Protein AF-A0A3D2IF43-F1 (afdb_monomer_lite)

Structure (mmCIF, N/CA/C/O backbone):
data_AF-A0A3D2IF43-F1
#
_entry.id   AF-A0A3D2IF43-F1
#
loop_
_atom_site.group_PDB
_atom_site.id
_atom_site.type_symbol
_atom_site.label_atom_id
_atom_site.label_alt_id
_atom_site.label_comp_id
_atom_site.label_asym_id
_atom_site.label_entity_id
_atom_site.label_seq_id
_atom_site.pdbx_PDB_ins_code
_atom_site.Cartn_x
_atom_site.Cartn_y
_atom_site.Cartn_z
_atom_site.occupancy
_atom_site.B_iso_or_equiv
_atom_site.auth_seq_id
_atom_site.auth_comp_id
_atom_site.auth_asym_id
_atom_site.auth_atom_id
_atom_site.pdbx_PDB_model_num
ATOM 1 N N . GLU A 1 1 ? 1.131 -8.166 -17.217 1.00 81.56 1 GLU A N 1
ATOM 2 C CA . GLU A 1 1 ? 0.612 -7.648 -15.934 1.00 81.56 1 GLU A CA 1
ATOM 3 C C . GLU A 1 1 ? 1.090 -8.494 -14.748 1.00 81.56 1 GLU A C 1
ATOM 5 O O . GLU A 1 1 ? 0.450 -8.512 -13.712 1.00 81.56 1 GLU A O 1
ATOM 10 N N . GLU A 1 2 ? 2.214 -9.204 -14.879 1.00 94.12 2 GLU A N 1
ATOM 11 C CA . GLU A 1 2 ? 2.720 -10.092 -13.829 1.00 94.12 2 GLU A CA 1
ATOM 12 C C . GLU A 1 2 ? 3.811 -9.382 -13.026 1.00 94.12 2 GLU A C 1
ATOM 14 O O . GLU A 1 2 ? 4.663 -8.706 -13.612 1.00 94.12 2 GLU A O 1
ATOM 19 N N . GLU A 1 3 ? 3.775 -9.551 -11.704 1.00 95.81 3 GLU A N 1
ATOM 20 C CA . GLU A 1 3 ? 4.808 -9.088 -10.784 1.00 95.81 3 GLU A CA 1
ATOM 21 C C . GLU A 1 3 ? 5.384 -10.268 -9.976 1.00 95.81 3 GLU A C 1
ATOM 23 O O . GLU A 1 3 ? 4.608 -11.064 -9.443 1.00 95.81 3 GLU A O 1
ATOM 28 N N . PRO A 1 4 ? 6.724 -10.382 -9.850 1.00 95.56 4 PRO A N 1
ATOM 29 C CA . PRO A 1 4 ? 7.733 -9.517 -10.467 1.00 95.56 4 PRO A CA 1
ATOM 30 C C . PRO A 1 4 ? 7.711 -9.625 -11.998 1.00 95.56 4 PRO A C 1
ATOM 32 O O . PRO A 1 4 ? 7.331 -10.653 -12.552 1.00 95.56 4 PRO A O 1
ATOM 35 N N . LEU A 1 5 ? 8.116 -8.557 -12.691 1.00 97.06 5 LEU A N 1
ATOM 36 C CA . LEU A 1 5 ? 8.103 -8.552 -14.153 1.00 97.06 5 LEU A CA 1
ATOM 37 C C . LEU A 1 5 ? 9.002 -9.686 -14.689 1.00 97.06 5 LEU A C 1
ATOM 39 O O . LEU A 1 5 ? 10.184 -9.716 -14.326 1.00 97.06 5 LEU A O 1
ATOM 43 N N . PRO A 1 6 ? 8.502 -10.580 -15.570 1.00 96.81 6 PRO A N 1
ATOM 44 C CA . PRO A 1 6 ? 9.288 -11.695 -16.091 1.00 96.81 6 PRO A CA 1
ATOM 45 C C . PRO A 1 6 ? 10.628 -11.242 -16.677 1.00 96.81 6 PRO A C 1
ATOM 47 O O . PRO A 1 6 ? 10.715 -10.221 -17.363 1.00 96.81 6 PRO A O 1
ATOM 50 N N . SER A 1 7 ? 11.694 -12.002 -16.430 1.00 94.75 7 SER A N 1
ATOM 51 C CA . SER A 1 7 ? 13.059 -11.629 -16.836 1.00 94.75 7 SER A CA 1
ATOM 52 C C . SER A 1 7 ? 13.246 -11.553 -18.355 1.00 94.75 7 SER A C 1
ATOM 54 O O . SER A 1 7 ? 14.084 -10.799 -18.841 1.00 94.75 7 SER A O 1
ATOM 56 N N . ASN A 1 8 ? 12.435 -12.286 -19.120 1.00 95.31 8 ASN A N 1
ATOM 57 C CA . ASN A 1 8 ? 12.414 -12.256 -20.584 1.00 95.31 8 ASN A CA 1
ATOM 58 C C . ASN A 1 8 ? 11.499 -11.159 -21.165 1.00 95.31 8 ASN A C 1
ATOM 60 O O . ASN A 1 8 ? 11.326 -11.088 -22.384 1.00 95.31 8 ASN A O 1
ATOM 64 N N . HIS A 1 9 ? 10.899 -10.306 -20.329 1.00 96.62 9 HIS A N 1
ATOM 65 C CA . HIS A 1 9 ? 9.979 -9.277 -20.795 1.00 96.62 9 HIS A CA 1
ATOM 66 C C . HIS A 1 9 ? 10.702 -8.196 -21.615 1.00 96.62 9 HIS A C 1
ATOM 68 O O . HIS A 1 9 ? 11.731 -7.655 -21.210 1.00 96.62 9 HIS A O 1
ATOM 74 N N . LEU A 1 10 ? 10.115 -7.808 -22.754 1.00 95.94 10 LEU A N 1
ATOM 75 C CA . LEU A 1 10 ? 10.725 -6.881 -23.720 1.00 95.94 10 LEU A CA 1
ATOM 76 C C . LEU A 1 10 ? 11.057 -5.500 -23.142 1.00 95.94 10 LEU A C 1
ATOM 78 O O . LEU A 1 10 ? 11.875 -4.781 -23.711 1.00 95.94 10 LEU A O 1
ATOM 82 N N . PHE A 1 11 ? 10.409 -5.100 -22.047 1.00 96.88 11 PHE A N 1
ATOM 83 C CA . PHE A 1 11 ? 10.637 -3.790 -21.436 1.00 96.88 11 PHE A CA 1
ATOM 84 C C . PHE A 1 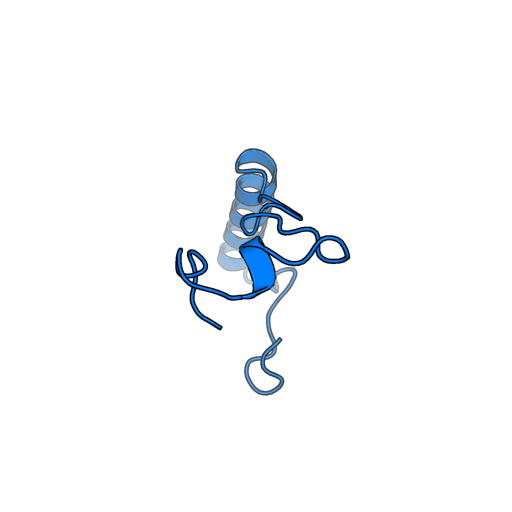11 ? 12.022 -3.657 -20.800 1.00 96.88 11 PHE A C 1
ATOM 86 O O . PHE A 1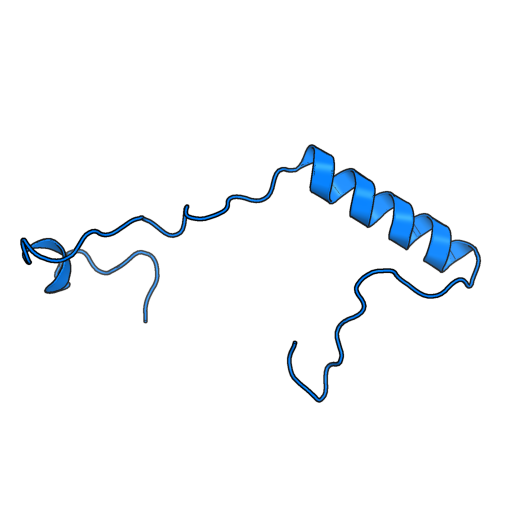 11 ? 12.552 -2.550 -20.820 1.00 96.88 11 PHE A O 1
ATOM 93 N N . TRP A 1 12 ? 12.643 -4.749 -20.334 1.00 96.44 12 TRP A N 1
ATOM 94 C CA . TRP A 1 12 ? 13.987 -4.696 -19.744 1.00 96.44 12 TRP A CA 1
ATOM 95 C C . TRP A 1 12 ? 15.044 -4.142 -20.710 1.00 96.44 12 TRP A C 1
ATOM 97 O O . TRP A 1 12 ? 15.966 -3.456 -20.286 1.00 96.44 12 TRP A O 1
ATOM 107 N N . ASN A 1 13 ? 14.878 -4.380 -22.015 1.00 95.31 13 ASN A N 1
ATOM 108 C CA . ASN A 1 13 ? 15.856 -4.025 -23.049 1.00 95.31 13 ASN A CA 1
ATOM 109 C C . ASN A 1 13 ? 15.444 -2.805 -23.896 1.00 95.31 13 ASN A C 1
ATOM 111 O O . ASN A 1 13 ? 15.949 -2.621 -25.005 1.00 95.31 13 ASN A O 1
ATOM 115 N N . ARG A 1 14 ? 14.501 -1.973 -23.426 1.00 97.06 14 ARG A N 1
ATOM 116 C CA . ARG A 1 14 ? 14.018 -0.786 -24.158 1.00 97.06 14 ARG A CA 1
ATOM 117 C C . ARG A 1 14 ? 14.577 0.513 -23.553 1.00 97.06 14 ARG A C 1
ATOM 119 O O . ARG A 1 14 ? 14.078 0.937 -22.518 1.00 97.06 14 ARG A O 1
ATOM 126 N N . PRO A 1 15 ? 15.499 1.230 -24.234 1.00 96.00 15 PRO A N 1
ATOM 127 C CA . PRO A 1 15 ? 16.185 2.409 -23.675 1.00 96.00 15 PRO A CA 1
ATOM 128 C C . PRO A 1 15 ? 15.287 3.591 -23.282 1.00 96.00 15 PRO A C 1
ATOM 130 O O . PRO A 1 15 ? 15.696 4.446 -22.509 1.00 96.00 15 PRO A O 1
ATOM 133 N N . LYS A 1 16 ? 14.074 3.672 -23.842 1.00 98.06 16 LYS A N 1
ATOM 134 C CA . LYS A 1 16 ? 13.094 4.731 -23.541 1.00 98.06 16 LYS A CA 1
ATOM 135 C C . LYS A 1 16 ? 12.146 4.367 -22.390 1.00 98.06 16 LYS A C 1
ATOM 137 O O . LYS A 1 16 ? 11.223 5.126 -22.117 1.00 98.06 16 LYS A O 1
ATOM 142 N N . ILE A 1 17 ? 12.322 3.198 -21.771 1.00 97.75 17 ILE A N 1
ATOM 143 C CA . ILE A 1 17 ? 11.490 2.707 -20.671 1.00 97.75 17 ILE A CA 1
ATOM 144 C C . ILE A 1 17 ? 12.348 2.634 -19.411 1.00 97.75 17 ILE A C 1
ATOM 146 O O . ILE A 1 17 ? 13.432 2.060 -19.422 1.00 97.75 17 ILE A O 1
ATOM 150 N N . MET A 1 18 ? 11.830 3.189 -18.319 1.00 96.75 18 MET A N 1
ATOM 151 C CA . MET A 1 18 ? 12.393 3.032 -16.983 1.00 96.75 18 MET A CA 1
ATOM 152 C C . MET A 1 18 ? 11.447 2.168 -16.152 1.00 96.75 18 MET A C 1
ATOM 154 O O . MET A 1 18 ? 10.249 2.438 -16.102 1.00 96.75 18 MET A O 1
ATOM 158 N N . ILE A 1 19 ? 11.985 1.126 -15.520 1.00 96.44 19 ILE A N 1
ATOM 159 C CA . ILE A 1 19 ? 11.224 0.182 -14.697 1.00 96.44 19 ILE A CA 1
ATOM 160 C C . ILE A 1 19 ? 11.625 0.398 -1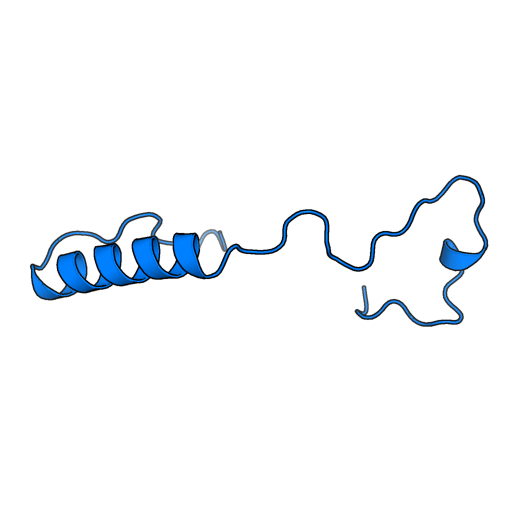3.242 1.00 96.44 19 ILE A C 1
ATOM 162 O O . ILE A 1 19 ? 12.808 0.346 -12.909 1.00 96.44 19 ILE A O 1
ATOM 166 N N . THR A 1 20 ? 10.641 0.608 -12.374 1.00 97.12 20 THR A N 1
ATOM 167 C CA . THR A 1 20 ? 10.812 0.532 -10.921 1.00 97.12 20 THR A CA 1
ATOM 168 C 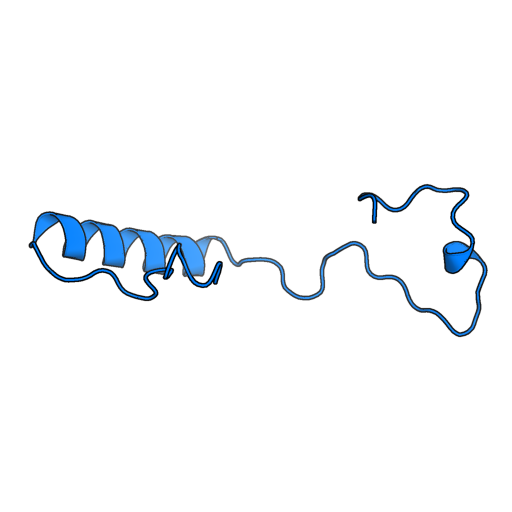C . THR A 1 20 ? 10.035 -0.686 -10.412 1.00 97.12 20 THR A C 1
ATOM 170 O O . THR A 1 20 ? 8.924 -0.930 -10.884 1.00 97.12 20 THR A O 1
ATOM 173 N N . PRO A 1 21 ? 10.592 -1.496 -9.494 1.00 96.56 21 PRO A N 1
ATOM 174 C CA . PRO A 1 21 ? 9.976 -2.751 -9.054 1.00 96.56 21 PRO A CA 1
ATOM 175 C C . PRO A 1 21 ? 8.842 -2.507 -8.046 1.00 96.56 21 PRO A C 1
ATOM 177 O O . PRO A 1 21 ? 8.937 -2.922 -6.898 1.00 96.56 21 PRO A O 1
ATOM 180 N N . HIS A 1 22 ? 7.799 -1.781 -8.458 1.00 97.06 22 HIS A N 1
ATOM 181 C CA . HIS A 1 22 ? 6.644 -1.443 -7.618 1.00 97.06 22 HIS A CA 1
ATOM 182 C C . HIS A 1 22 ? 7.033 -0.738 -6.300 1.00 97.06 22 HIS A C 1
ATOM 184 O O . HIS A 1 22 ? 6.514 -1.012 -5.224 1.00 97.06 22 HIS A O 1
ATOM 190 N N . ILE A 1 23 ? 7.959 0.217 -6.387 1.00 97.00 23 ILE A N 1
ATOM 191 C CA . ILE A 1 23 ? 8.452 0.996 -5.234 1.00 97.00 23 ILE A CA 1
ATOM 192 C C . ILE A 1 23 ? 8.165 2.494 -5.367 1.00 97.00 23 ILE A C 1
ATOM 194 O O . ILE A 1 23 ? 8.851 3.316 -4.768 1.00 97.00 23 ILE A O 1
ATOM 198 N N . ALA A 1 24 ? 7.170 2.874 -6.174 1.00 97.44 24 ALA A N 1
ATOM 199 C CA . ALA A 1 24 ? 6.811 4.281 -6.352 1.00 97.44 24 ALA A CA 1
ATOM 200 C C . ALA A 1 24 ? 6.333 4.928 -5.038 1.00 97.44 24 ALA A C 1
ATOM 202 O O . ALA A 1 24 ? 6.619 6.095 -4.786 1.00 97.44 24 ALA A O 1
ATOM 203 N N . ALA A 1 25 ? 5.638 4.157 -4.195 1.00 96.88 25 ALA A N 1
ATOM 204 C CA . ALA A 1 25 ? 5.198 4.573 -2.871 1.00 96.88 25 ALA A CA 1
ATOM 205 C C . ALA A 1 25 ? 5.111 3.352 -1.945 1.00 96.88 25 ALA A C 1
ATOM 207 O O . ALA A 1 25 ? 4.135 2.607 -1.967 1.00 96.88 25 ALA A O 1
ATOM 208 N N . VAL A 1 26 ? 6.143 3.137 -1.131 1.00 97.19 26 VAL A N 1
ATOM 209 C CA . VAL A 1 26 ? 6.129 2.085 -0.107 1.00 97.19 26 VAL A CA 1
ATOM 210 C C . VAL A 1 26 ? 5.405 2.615 1.128 1.00 97.19 26 VAL A C 1
ATOM 212 O O . VAL A 1 26 ? 5.687 3.718 1.593 1.00 97.19 26 VAL A O 1
ATOM 215 N N . THR A 1 27 ? 4.463 1.839 1.663 1.00 97.25 27 THR A N 1
ATOM 216 C CA . THR A 1 27 ? 3.736 2.207 2.882 1.00 97.25 27 THR A CA 1
ATOM 217 C C . THR A 1 27 ? 4.685 2.287 4.076 1.00 97.25 27 THR A C 1
ATOM 219 O O . THR A 1 27 ? 5.347 1.304 4.402 1.00 97.25 27 THR A O 1
ATOM 222 N N . ASP A 1 28 ? 4.707 3.430 4.770 1.00 98.19 28 ASP A N 1
ATOM 223 C CA . ASP A 1 28 ? 5.394 3.555 6.059 1.00 98.19 28 ASP A CA 1
ATOM 224 C C . ASP A 1 28 ? 4.596 2.805 7.148 1.00 98.19 28 ASP A C 1
ATOM 226 O O . ASP A 1 28 ? 3.453 3.185 7.441 1.00 98.19 28 ASP A O 1
ATOM 230 N N . PRO A 1 29 ? 5.163 1.761 7.787 1.00 98.25 29 PRO A N 1
ATOM 231 C CA . PRO A 1 29 ? 4.445 0.974 8.786 1.00 98.25 29 PRO A CA 1
ATOM 232 C C . PRO A 1 29 ? 4.018 1.771 10.022 1.00 98.25 29 PRO A C 1
ATOM 234 O O . PRO A 1 29 ? 2.982 1.463 10.614 1.00 98.25 29 PRO A O 1
ATOM 237 N N . LYS A 1 30 ? 4.784 2.791 10.433 1.00 98.44 30 LYS A N 1
ATOM 238 C CA . LYS A 1 30 ? 4.452 3.606 11.611 1.00 98.44 30 LYS A CA 1
ATOM 239 C C . LYS A 1 30 ? 3.253 4.494 11.324 1.00 98.44 30 LYS A C 1
ATOM 241 O O . LYS A 1 30 ? 2.355 4.587 12.160 1.00 98.44 30 LYS A O 1
ATOM 246 N N . GLU A 1 31 ? 3.211 5.109 10.147 1.00 98.19 31 GLU A N 1
ATOM 247 C CA . GLU A 1 31 ? 2.068 5.934 9.751 1.00 98.19 31 GLU A CA 1
ATOM 248 C C . GLU A 1 31 ? 0.819 5.081 9.490 1.00 98.19 31 GLU A C 1
ATOM 250 O O . GLU A 1 31 ? -0.274 5.445 9.929 1.00 98.19 31 GLU A O 1
ATOM 255 N N . ALA A 1 32 ? 0.969 3.902 8.878 1.00 98.38 32 ALA A N 1
ATOM 256 C CA . ALA A 1 32 ? -0.137 2.959 8.708 1.00 98.38 32 ALA A CA 1
ATOM 257 C C . ALA A 1 32 ? -0.699 2.477 10.056 1.00 98.38 32 ALA A C 1
ATOM 259 O O . ALA A 1 32 ? -1.915 2.478 10.259 1.00 98.38 32 ALA A O 1
ATOM 260 N N . ALA A 1 33 ? 0.168 2.130 11.014 1.00 98.62 33 ALA A N 1
ATOM 261 C CA . ALA A 1 33 ? -0.254 1.696 12.344 1.00 98.62 33 ALA A CA 1
ATOM 262 C C . ALA A 1 33 ? -1.073 2.769 13.079 1.00 98.62 33 ALA A C 1
ATOM 264 O O . ALA A 1 33 ? -2.066 2.438 13.730 1.00 98.62 33 ALA A O 1
ATOM 265 N N . LYS A 1 34 ? -0.712 4.054 12.942 1.00 98.50 34 LYS A N 1
ATOM 266 C CA . LYS A 1 34 ? -1.499 5.166 13.504 1.00 98.50 34 LYS A CA 1
ATOM 267 C C . LYS A 1 34 ? -2.913 5.209 12.921 1.00 98.50 34 LYS A C 1
ATOM 269 O O . LYS A 1 34 ? -3.870 5.326 13.684 1.00 98.50 34 LYS A O 1
ATOM 274 N N . GLN A 1 35 ? -3.052 5.076 11.599 1.00 98.31 35 GLN A N 1
ATOM 275 C CA . GLN A 1 35 ? -4.362 5.079 10.932 1.00 98.31 35 GLN A CA 1
ATOM 276 C C . GLN A 1 35 ? -5.224 3.883 11.356 1.00 98.31 35 GLN A C 1
ATOM 278 O O . GLN A 1 35 ? -6.413 4.043 11.637 1.00 98.31 35 GLN A O 1
ATOM 283 N N . ILE A 1 36 ? -4.620 2.694 11.461 1.00 98.50 36 ILE A N 1
ATOM 284 C CA . ILE A 1 36 ? -5.307 1.482 11.930 1.00 98.50 36 ILE A CA 1
ATOM 285 C C . ILE A 1 36 ? -5.797 1.669 13.368 1.00 98.50 36 ILE A C 1
ATOM 287 O O . ILE A 1 36 ? -6.958 1.386 13.662 1.00 98.50 36 ILE A O 1
ATOM 291 N N . LEU A 1 37 ? -4.937 2.168 14.260 1.00 98.69 37 LEU A N 1
ATOM 292 C CA . LEU A 1 37 ? -5.283 2.367 15.666 1.00 98.69 37 LEU A CA 1
ATOM 293 C C . LEU A 1 37 ? -6.421 3.380 15.842 1.00 98.69 37 LEU A C 1
ATOM 295 O O . LEU A 1 37 ? -7.287 3.183 16.695 1.00 98.69 37 LEU A O 1
ATOM 299 N N . GLU A 1 38 ? -6.432 4.448 15.047 1.00 98.56 38 GLU A N 1
ATOM 300 C CA . GLU A 1 38 ? -7.513 5.431 15.079 1.00 98.56 38 GLU A CA 1
ATOM 301 C C . GLU A 1 38 ? -8.842 4.808 14.643 1.00 98.56 38 GLU A C 1
ATOM 303 O O . GLU A 1 38 ? -9.830 4.865 15.376 1.00 98.56 38 GLU A O 1
ATOM 308 N N . ASN A 1 39 ? -8.861 4.120 13.500 1.00 98.62 39 ASN A N 1
ATOM 309 C CA . ASN A 1 39 ? -10.068 3.446 13.026 1.00 98.62 39 ASN A CA 1
ATOM 310 C C . ASN A 1 39 ? -10.556 2.351 13.987 1.00 98.62 39 ASN A C 1
ATOM 312 O O . ASN A 1 39 ? -11.762 2.196 14.175 1.00 98.62 39 ASN A O 1
ATOM 316 N N . TYR A 1 40 ? -9.647 1.651 14.667 1.00 98.56 40 TYR A N 1
ATOM 317 C CA . TYR A 1 40 ? -10.003 0.700 15.719 1.00 98.56 40 TYR A CA 1
ATOM 318 C C . TYR A 1 40 ? -10.745 1.374 16.886 1.00 98.56 40 TYR A C 1
ATOM 320 O O . TYR A 1 40 ? -11.816 0.916 17.288 1.00 98.56 40 TYR A O 1
ATOM 328 N N . LYS A 1 41 ? -10.232 2.501 17.398 1.00 98.69 41 LYS A N 1
ATOM 329 C CA . LYS A 1 41 ? -10.887 3.263 18.478 1.00 98.69 41 LYS A CA 1
ATOM 330 C C . LYS A 1 41 ? -12.258 3.794 18.059 1.00 98.69 41 LYS A C 1
ATOM 332 O O . LYS A 1 41 ? -13.213 3.705 18.835 1.00 98.69 41 LYS A O 1
ATOM 337 N N . ARG A 1 42 ? -12.365 4.308 16.830 1.00 98.62 42 ARG A N 1
ATOM 338 C CA . ARG A 1 42 ? -13.626 4.791 16.247 1.00 98.62 42 ARG A CA 1
ATOM 339 C C . ARG A 1 42 ? -14.654 3.670 16.154 1.00 98.62 42 ARG A C 1
ATOM 341 O O . ARG A 1 42 ? -15.774 3.853 16.621 1.00 98.62 42 ARG A O 1
ATOM 348 N N . SER A 1 43 ? -14.237 2.491 15.684 1.00 98.31 43 SER A N 1
ATOM 349 C CA . SER A 1 43 ? -15.086 1.298 15.628 1.00 98.31 43 SER A CA 1
ATOM 350 C C . SER A 1 43 ? -15.635 0.909 17.000 1.00 98.31 43 SER A C 1
ATOM 352 O O . SER A 1 43 ? -16.827 0.643 17.117 1.00 98.31 43 SER A O 1
ATOM 354 N N . LEU A 1 44 ? -14.793 0.885 18.040 1.00 98.56 44 LEU A N 1
ATOM 355 C CA . LEU A 1 44 ? -15.238 0.559 19.403 1.00 98.56 44 LEU A CA 1
ATOM 356 C C . LEU A 1 44 ? -16.207 1.599 19.972 1.00 98.56 44 LEU A C 1
ATOM 358 O O . LEU A 1 44 ? -17.070 1.264 20.778 1.00 98.56 44 LEU A O 1
ATOM 362 N N . SER A 1 45 ? -16.070 2.851 19.545 1.00 98.31 45 SER A N 1
ATOM 363 C CA . SER A 1 45 ? -16.898 3.968 20.005 1.00 98.31 45 SER A CA 1
ATOM 364 C C . SER A 1 45 ? -18.160 4.175 19.158 1.00 98.31 45 SER A C 1
ATOM 366 O O . SER A 1 45 ? -18.868 5.158 19.360 1.00 98.31 45 SER A O 1
ATOM 368 N N . GLY A 1 46 ? -18.432 3.296 18.185 1.00 98.12 46 GLY A N 1
ATOM 369 C CA . GLY A 1 46 ? -19.570 3.421 17.268 1.00 98.12 46 GLY A CA 1
ATOM 370 C C . GLY A 1 46 ? -19.476 4.608 16.300 1.00 98.12 46 GLY A C 1
ATOM 371 O O . GLY A 1 46 ? -20.488 5.014 15.734 1.00 98.12 46 GLY A O 1
ATOM 372 N N . MET A 1 47 ? -18.284 5.180 16.114 1.00 98.44 47 MET A N 1
ATOM 373 C CA . MET A 1 47 ? -18.039 6.256 15.152 1.00 98.44 47 MET A CA 1
ATOM 374 C C . MET A 1 47 ? -17.740 5.685 13.762 1.00 98.44 47 MET A C 1
ATOM 376 O O . MET A 1 47 ? -17.178 4.598 13.628 1.00 98.44 47 MET A O 1
ATOM 380 N N . GLU A 1 48 ? -18.046 6.455 12.717 1.00 97.69 48 GLU A N 1
ATOM 381 C CA . GLU A 1 48 ? -17.728 6.080 11.333 1.00 97.69 48 GLU A CA 1
ATOM 382 C C . GLU A 1 48 ? -16.221 5.931 11.108 1.00 97.69 48 GLU A C 1
ATOM 384 O O . GLU A 1 48 ? -15.437 6.728 11.619 1.00 97.69 48 GLU A O 1
ATOM 389 N N . LEU A 1 49 ? -15.796 4.956 10.304 1.00 98.25 49 LEU A N 1
ATOM 390 C CA . LEU A 1 49 ? -14.384 4.775 9.962 1.00 98.25 49 LEU A CA 1
ATOM 391 C C . LEU A 1 49 ? -13.911 5.834 8.955 1.00 98.25 49 LEU A C 1
ATOM 393 O O . LEU A 1 49 ? -14.612 6.176 8.002 1.00 98.25 49 LEU A O 1
ATOM 397 N N . ILE A 1 50 ? -12.682 6.301 9.138 1.00 98.19 50 ILE A N 1
ATOM 398 C CA . ILE A 1 50 ? -11.972 7.195 8.223 1.00 98.19 50 ILE A CA 1
ATOM 399 C C . ILE A 1 50 ? -11.508 6.387 7.004 1.00 98.19 50 ILE A C 1
ATOM 401 O O . ILE A 1 50 ? -11.005 5.272 7.160 1.00 98.19 50 ILE A O 1
ATOM 405 N N . ASN A 1 51 ? -11.634 6.971 5.806 1.00 96.69 51 ASN A N 1
ATOM 406 C CA . ASN A 1 51 ? -11.224 6.382 4.521 1.00 96.69 51 ASN A CA 1
ATOM 407 C C . ASN A 1 51 ? -11.941 5.058 4.187 1.00 96.69 51 ASN A C 1
ATOM 409 O O . ASN A 1 51 ? -11.327 4.105 3.710 1.00 96.69 51 ASN A O 1
ATOM 413 N N . SER A 1 52 ? -13.246 4.986 4.461 1.00 96.00 52 SER A N 1
ATOM 414 C CA . SER A 1 52 ? -14.062 3.815 4.121 1.00 96.00 52 SER A CA 1
ATOM 415 C C . SER A 1 52 ? -14.206 3.642 2.605 1.00 96.00 52 SER A C 1
ATOM 417 O O . SER A 1 52 ? -14.530 4.592 1.900 1.00 96.00 52 SER A O 1
ATOM 419 N N . ILE A 1 53 ? 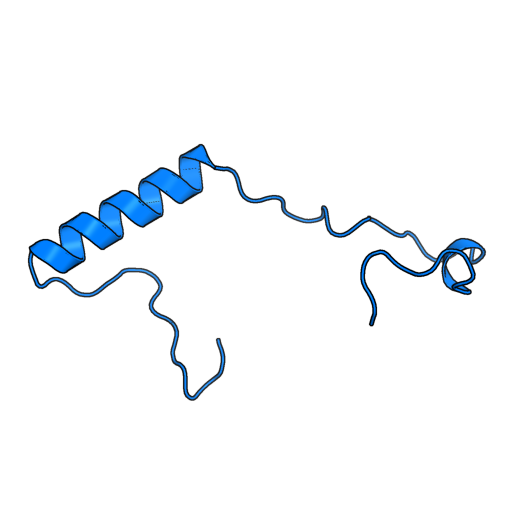-14.015 2.412 2.124 1.00 95.81 53 ILE A N 1
ATOM 420 C CA . ILE A 1 53 ? -14.106 2.049 0.701 1.00 95.81 53 ILE A CA 1
ATOM 421 C C . ILE A 1 53 ? -15.562 1.791 0.299 1.00 95.81 53 ILE A C 1
ATOM 423 O O . ILE A 1 53 ? -16.269 1.000 0.942 1.00 95.81 53 ILE A O 1
ATOM 427 N N . GLU A 1 54 ? -15.996 2.360 -0.826 1.00 96.88 54 GLU A N 1
ATOM 428 C CA . GLU A 1 54 ? -17.301 2.068 -1.415 1.00 96.88 54 GLU A CA 1
ATOM 429 C C . GLU A 1 54 ? -17.218 0.821 -2.307 1.00 96.88 54 GLU A C 1
ATOM 431 O O . GLU A 1 54 ? -16.967 0.885 -3.509 1.00 96.88 54 GLU A O 1
ATOM 436 N N . ARG A 1 55 ? -17.500 -0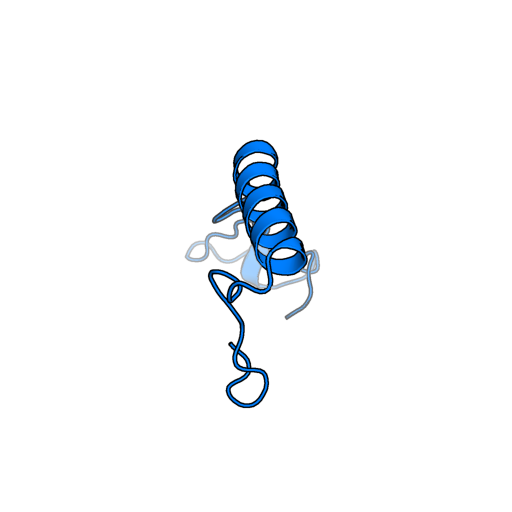.357 -1.738 1.00 95.81 55 ARG A N 1
ATOM 437 C CA . ARG A 1 55 ? -17.320 -1.654 -2.429 1.00 95.81 55 ARG A CA 1
ATOM 438 C C . ARG A 1 55 ? -18.003 -1.772 -3.798 1.00 95.81 55 ARG A C 1
ATOM 440 O O . ARG A 1 55 ? -17.519 -2.513 -4.642 1.00 95.81 55 ARG A O 1
ATOM 447 N N . LYS A 1 56 ? -19.120 -1.067 -4.024 1.00 97.56 56 LYS A N 1
ATOM 448 C CA . LYS A 1 56 ? -19.810 -1.056 -5.329 1.00 97.56 56 LYS A CA 1
ATOM 449 C C . LYS A 1 56 ? -19.070 -0.239 -6.391 1.00 97.56 56 LYS A C 1
ATOM 451 O O . LYS A 1 56 ? -19.191 -0.557 -7.566 1.00 97.56 56 LYS A O 1
ATOM 456 N N . LYS A 1 57 ? -18.340 0.804 -5.985 1.00 97.00 57 LYS A N 1
ATOM 457 C CA . LYS A 1 57 ? -17.486 1.601 -6.874 1.00 97.00 57 LYS A CA 1
ATOM 458 C C . LYS A 1 57 ? -16.154 0.902 -7.149 1.00 97.00 57 LYS A C 1
ATOM 460 O O . LYS A 1 57 ? -15.596 1.081 -8.224 1.00 97.00 57 LYS A O 1
ATOM 465 N N . GLY A 1 58 ? -15.685 0.085 -6.202 1.00 95.19 58 GLY A N 1
ATOM 466 C CA . GLY A 1 58 ? -14.430 -0.663 -6.312 1.00 95.19 58 GLY A CA 1
ATOM 467 C C . GLY A 1 58 ? -13.190 0.129 -5.885 1.00 95.19 58 GLY A C 1
ATOM 468 O O . GLY A 1 58 ? -12.081 -0.351 -6.102 1.00 95.19 58 GLY A O 1
ATOM 469 N N . TYR A 1 59 ? -13.381 1.310 -5.285 1.00 93.50 59 TYR A N 1
ATOM 470 C CA . TYR A 1 59 ? -12.350 2.174 -4.709 1.00 93.50 59 TYR A CA 1
ATOM 471 C C . TYR A 1 59 ? -12.914 2.998 -3.544 1.00 93.50 59 TYR A C 1
ATOM 473 O O . TYR A 1 59 ? -14.162 3.103 -3.429 1.00 93.50 59 TYR A O 1
#

Sequence (59 aa):
EEEPLPSNHLFWNRPKIMITPHIAAVTDPKEAAKQILENYKRSLSGMELINSIERKKGY

Radius of gyration: 18.83 Å; chains: 1; bounding box: 36×20×44 Å

Secondary structure (DSSP, 8-state):
--SSPPTT-GGGG-TT-----S-SSPPPHHHHHHHHHHHHHHHHTTPPPTT---TTTT-

pLDDT: mean 96.92, std 2.37, range [81.56, 98.69]

Foldseek 3Di:
DDPPPDPPDPQVVDPVHDDDRPVPDDDDPVVVVVLVVVQVVCVVVVHDRDPDDDVVVPD